Protein AF-A0A2S6TJV1-F1 (afdb_monomer)

Structure (mmCIF, N/CA/C/O backbone):
data_AF-A0A2S6TJV1-F1
#
_entry.id   AF-A0A2S6TJV1-F1
#
loop_
_atom_site.group_PDB
_atom_site.id
_atom_site.type_symbol
_atom_site.label_atom_id
_atom_site.label_alt_id
_atom_site.label_comp_id
_atom_site.label_asym_id
_atom_site.label_entity_id
_atom_site.label_seq_id
_atom_site.pdbx_PDB_ins_code
_atom_site.Cartn_x
_atom_site.Cartn_y
_atom_site.Cartn_z
_atom_site.occupancy
_atom_site.B_iso_or_equiv
_atom_site.auth_seq_id
_atom_site.auth_comp_id
_atom_site.auth_asym_id
_atom_site.auth_atom_id
_atom_site.pdbx_PDB_model_num
ATOM 1 N N . TRP A 1 1 ? 8.417 -5.191 -5.772 1.00 90.31 1 TRP A N 1
ATOM 2 C CA . TRP A 1 1 ? 6.947 -5.323 -5.726 1.00 90.31 1 TRP A CA 1
ATOM 3 C C . TRP A 1 1 ? 6.509 -6.693 -5.207 1.00 90.31 1 TRP A C 1
ATOM 5 O O . TRP A 1 1 ? 5.726 -6.735 -4.262 1.00 90.31 1 TRP A O 1
ATOM 15 N N . ASP A 1 2 ? 7.067 -7.801 -5.708 1.00 94.12 2 ASP A N 1
ATOM 16 C CA . ASP A 1 2 ? 6.694 -9.175 -5.307 1.00 94.12 2 ASP A CA 1
ATOM 17 C C . ASP A 1 2 ? 6.641 -9.454 -3.795 1.00 94.12 2 ASP A C 1
ATOM 19 O O . ASP A 1 2 ? 5.675 -10.085 -3.355 1.00 94.12 2 ASP A O 1
ATOM 23 N N . PRO A 1 3 ? 7.587 -8.969 -2.959 1.00 96.06 3 PRO A N 1
ATOM 24 C CA . PRO A 1 3 ? 7.509 -9.198 -1.517 1.00 96.06 3 PRO A CA 1
ATOM 25 C C . PRO A 1 3 ? 6.235 -8.623 -0.885 1.00 96.06 3 PRO A C 1
ATOM 27 O O . PRO A 1 3 ? 5.660 -9.249 0.004 1.00 96.06 3 PRO A O 1
ATOM 30 N N . LEU A 1 4 ? 5.757 -7.470 -1.369 1.00 96.81 4 LEU A N 1
ATOM 31 C CA . LEU A 1 4 ? 4.531 -6.838 -0.878 1.00 96.81 4 LEU A CA 1
ATOM 32 C C . LEU A 1 4 ? 3.278 -7.565 -1.365 1.00 96.81 4 LEU A C 1
ATOM 34 O O . LEU A 1 4 ? 2.356 -7.757 -0.577 1.00 96.81 4 LEU A O 1
ATOM 38 N N . ILE A 1 5 ? 3.263 -8.030 -2.619 1.00 96.88 5 ILE A N 1
ATOM 39 C CA . ILE A 1 5 ? 2.161 -8.843 -3.163 1.00 96.88 5 ILE A CA 1
ATOM 40 C C . ILE A 1 5 ? 2.036 -10.154 -2.376 1.00 96.88 5 ILE A C 1
ATOM 42 O O . ILE A 1 5 ? 0.937 -10.551 -1.985 1.00 96.88 5 ILE A O 1
ATOM 46 N N . LYS A 1 6 ? 3.165 -10.812 -2.089 1.00 97.12 6 LYS A N 1
ATOM 47 C CA . LYS A 1 6 ? 3.192 -12.027 -1.267 1.00 97.12 6 LYS A CA 1
ATOM 48 C C . LYS A 1 6 ? 2.705 -11.747 0.152 1.00 97.12 6 LYS A C 1
ATOM 50 O O . LY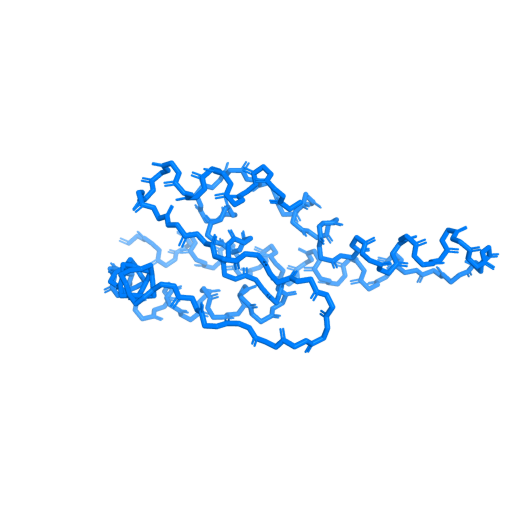S A 1 6 ? 1.871 -12.494 0.657 1.00 97.12 6 LYS A O 1
ATOM 55 N N . TRP A 1 7 ? 3.197 -10.676 0.774 1.00 97.25 7 TRP A N 1
ATOM 56 C CA . TRP A 1 7 ? 2.799 -10.287 2.125 1.00 97.25 7 TRP A CA 1
ATOM 57 C C . TRP A 1 7 ? 1.293 -10.036 2.226 1.00 97.25 7 TRP A C 1
ATOM 59 O O . TRP A 1 7 ? 0.632 -10.679 3.035 1.00 97.25 7 TRP A O 1
ATOM 69 N N . ILE A 1 8 ? 0.727 -9.169 1.382 1.00 97.00 8 ILE A N 1
ATOM 70 C CA . ILE A 1 8 ? -0.703 -8.841 1.449 1.00 97.00 8 ILE A CA 1
ATOM 71 C C . ILE A 1 8 ? -1.576 -10.061 1.097 1.00 97.00 8 ILE A C 1
ATOM 73 O O . ILE A 1 8 ? -2.663 -10.243 1.649 1.00 97.00 8 ILE A O 1
ATOM 77 N N . GLY A 1 9 ? -1.074 -10.935 0.215 1.00 97.00 9 GLY A N 1
ATOM 78 C CA . GLY A 1 9 ? -1.686 -12.221 -0.106 1.00 97.00 9 GLY A CA 1
ATOM 79 C C . GLY A 1 9 ? -1.773 -13.158 1.098 1.00 97.00 9 GLY A C 1
ATOM 80 O O . GLY A 1 9 ? -2.814 -13.779 1.306 1.00 97.00 9 GLY A O 1
ATOM 81 N N . GLN A 1 10 ? -0.717 -13.224 1.911 1.00 96.69 10 GLN A N 1
ATOM 82 C CA . GLN A 1 10 ? -0.677 -14.017 3.142 1.00 96.69 10 GLN A CA 1
ATOM 83 C C . GLN A 1 10 ? -1.530 -13.392 4.252 1.00 96.69 10 GLN A C 1
ATOM 85 O O . GLN A 1 10 ? -2.357 -14.084 4.838 1.00 96.69 10 GLN A O 1
ATOM 90 N N . GLU A 1 11 ? -1.377 -12.088 4.484 1.00 95.94 11 GLU A N 1
ATOM 91 C CA . GLU A 1 11 ? -2.041 -11.344 5.562 1.00 95.94 11 GLU A CA 1
ATOM 92 C C . GLU A 1 11 ? -3.573 -11.373 5.437 1.00 95.94 11 GLU A C 1
ATOM 94 O O . GLU A 1 11 ? -4.285 -11.532 6.426 1.00 95.94 11 GLU A O 1
ATOM 99 N N . PHE A 1 12 ? -4.102 -11.254 4.213 1.00 95.06 12 PHE A N 1
ATOM 100 C CA . PHE A 1 12 ? -5.547 -11.129 3.973 1.00 95.06 12 PHE A CA 1
ATOM 101 C C . PHE A 1 12 ? -6.140 -12.273 3.139 1.00 95.06 12 PHE A C 1
ATOM 103 O O . PHE A 1 12 ? -7.296 -12.200 2.699 1.00 95.06 12 PHE A O 1
ATOM 110 N N . ALA A 1 13 ? -5.369 -13.344 2.917 1.00 95.75 13 ALA A N 1
ATOM 111 C CA . ALA A 1 13 ? -5.751 -14.478 2.073 1.00 95.75 13 ALA A CA 1
ATOM 112 C C . ALA A 1 13 ? -6.265 -14.021 0.689 1.00 95.75 13 ALA A C 1
ATOM 114 O O . ALA A 1 13 ? -7.381 -14.365 0.268 1.00 95.75 13 ALA A O 1
ATOM 115 N N . LEU A 1 14 ? -5.463 -13.192 0.014 1.00 96.38 14 LEU A N 1
ATOM 116 C CA . LEU A 1 14 ? -5.745 -12.611 -1.303 1.00 96.38 14 LEU A CA 1
ATOM 117 C C . LEU A 1 14 ? -4.907 -13.285 -2.391 1.00 96.38 14 LEU A C 1
ATOM 119 O O . LEU A 1 14 ? -3.805 -13.770 -2.142 1.00 96.38 14 LEU A O 1
ATOM 123 N N . LYS A 1 15 ? -5.422 -13.275 -3.623 1.00 96.06 15 LYS A N 1
ATOM 124 C CA . LYS A 1 15 ? -4.682 -13.705 -4.816 1.00 96.06 15 LYS A CA 1
ATOM 125 C C . LYS A 1 15 ? -4.706 -12.594 -5.856 1.00 96.06 15 LYS A C 1
ATOM 127 O O . LYS A 1 15 ? -5.780 -12.095 -6.180 1.00 96.06 15 LYS A O 1
ATOM 132 N N . PHE A 1 16 ? -3.543 -12.235 -6.380 1.00 96.50 16 PHE A N 1
ATOM 133 C CA . PHE A 1 16 ? -3.410 -11.204 -7.406 1.00 96.50 16 PHE A CA 1
ATOM 134 C C . PHE A 1 16 ? -2.993 -11.834 -8.724 1.00 96.50 16 PHE A C 1
ATOM 136 O O . PHE A 1 16 ? -2.169 -12.750 -8.744 1.00 96.50 16 PHE A O 1
ATOM 143 N N . SER A 1 17 ? -3.551 -11.316 -9.810 1.00 96.31 17 SER A N 1
ATOM 144 C CA . SER A 1 17 ? -3.052 -11.594 -11.151 1.00 96.31 17 SER A CA 1
ATOM 145 C C . SER A 1 17 ? -2.045 -10.499 -11.497 1.00 96.31 17 SER A C 1
ATOM 147 O O . SER A 1 17 ? -2.397 -9.319 -11.466 1.00 96.31 17 SER A O 1
ATOM 149 N N . VAL A 1 18 ? -0.801 -10.865 -11.809 1.00 95.56 18 VAL A N 1
ATOM 150 C CA . VAL A 1 18 ? 0.233 -9.907 -12.235 1.00 95.56 18 VAL A CA 1
ATOM 151 C C . VAL A 1 18 ? 0.205 -9.801 -13.757 1.00 95.56 18 VAL A C 1
ATOM 153 O O . VAL A 1 18 ? 0.305 -10.814 -14.447 1.00 95.56 18 VAL A O 1
ATOM 156 N N . ALA A 1 19 ? 0.023 -8.585 -14.271 1.00 94.94 19 ALA A N 1
ATOM 157 C CA . ALA A 1 19 ? 0.053 -8.312 -15.704 1.00 94.94 19 ALA A CA 1
ATOM 158 C C . ALA A 1 19 ? 1.493 -8.169 -16.205 1.00 94.94 19 ALA A C 1
ATOM 160 O O . ALA A 1 19 ? 2.364 -7.690 -15.481 1.00 94.94 19 ALA A O 1
ATOM 161 N N . ILE A 1 20 ? 1.721 -8.555 -17.459 1.00 94.38 20 ILE A N 1
ATOM 162 C CA . ILE A 1 20 ? 2.976 -8.334 -18.180 1.00 94.38 20 ILE A CA 1
ATOM 163 C C . ILE A 1 20 ? 2.630 -7.608 -19.483 1.00 94.38 20 ILE A C 1
ATOM 165 O O . ILE A 1 20 ? 1.730 -8.030 -20.209 1.00 94.38 20 ILE A O 1
ATOM 169 N N . GLY A 1 21 ? 3.347 -6.522 -19.779 1.00 94.06 21 GLY A N 1
ATOM 170 C CA . GLY A 1 21 ? 3.052 -5.640 -20.909 1.00 94.06 21 GLY A CA 1
ATOM 171 C C . GLY A 1 21 ? 2.009 -4.574 -20.564 1.00 94.06 21 GLY A C 1
ATOM 172 O O . GLY A 1 21 ? 1.873 -4.178 -19.411 1.00 94.06 21 GLY A O 1
ATOM 173 N N . VAL A 1 22 ? 1.287 -4.089 -21.576 1.00 93.69 22 VAL A N 1
ATOM 174 C CA . VAL A 1 22 ? 0.367 -2.937 -21.455 1.00 93.69 22 VAL A CA 1
ATOM 175 C C . VAL A 1 22 ? -1.111 -3.323 -21.377 1.00 93.69 22 VAL A C 1
ATOM 177 O O . VAL A 1 22 ? -1.967 -2.462 -21.194 1.00 93.69 22 VAL A O 1
ATOM 180 N N . ILE A 1 23 ? -1.432 -4.608 -21.547 1.00 96.75 23 ILE A N 1
ATOM 181 C CA . ILE A 1 23 ? -2.817 -5.077 -21.567 1.00 96.75 23 ILE A CA 1
ATOM 182 C C . ILE A 1 23 ? -3.300 -5.280 -20.124 1.00 96.75 23 ILE A C 1
ATOM 184 O O . ILE A 1 23 ? -2.721 -6.099 -19.403 1.00 96.75 23 ILE A O 1
ATOM 188 N N . PRO A 1 24 ? -4.357 -4.572 -19.684 1.00 94.69 24 PRO A N 1
ATOM 189 C CA . PRO A 1 24 ? -4.901 -4.755 -18.348 1.00 94.69 24 PRO A CA 1
ATOM 190 C C . PRO A 1 24 ? -5.542 -6.139 -18.212 1.00 94.69 24 PRO A C 1
ATOM 192 O O . PRO A 1 24 ? -6.193 -6.636 -19.132 1.00 94.69 24 PRO A O 1
ATOM 195 N N . ILE A 1 25 ? -5.402 -6.743 -17.032 1.00 97.00 25 ILE A N 1
ATOM 196 C CA . ILE A 1 25 ? -6.039 -8.020 -16.700 1.00 97.00 25 ILE A CA 1
ATOM 197 C C . ILE A 1 25 ? -7.008 -7.855 -15.536 1.00 97.00 25 ILE A C 1
ATOM 199 O O . ILE A 1 25 ? -6.754 -7.112 -14.583 1.00 97.00 25 ILE A O 1
ATOM 203 N N . ALA A 1 26 ? -8.116 -8.588 -15.598 1.00 97.00 26 ALA A N 1
ATOM 204 C CA . ALA A 1 26 ? -9.084 -8.617 -14.516 1.00 97.00 26 ALA A CA 1
ATOM 205 C C . ALA A 1 26 ? -8.483 -9.287 -13.268 1.00 97.00 26 ALA A C 1
ATOM 207 O O . ALA A 1 26 ? -7.898 -10.372 -13.335 1.00 97.00 26 ALA A O 1
ATOM 208 N N . GLN A 1 27 ? -8.661 -8.645 -12.114 1.00 97.75 27 GLN A N 1
ATOM 209 C CA . GLN A 1 27 ? -8.315 -9.234 -10.822 1.00 97.75 27 GLN A CA 1
ATOM 210 C C . GLN A 1 27 ? -9.413 -10.209 -10.367 1.00 97.75 27 GLN A C 1
ATOM 212 O O . GLN A 1 27 ? -10.587 -9.993 -10.683 1.00 97.75 27 GLN A O 1
ATOM 217 N N . PRO A 1 28 ? -9.085 -11.259 -9.589 1.00 97.81 28 PRO A N 1
ATOM 218 C CA . PRO A 1 28 ? -10.092 -12.161 -9.041 1.00 97.81 28 PRO A CA 1
ATOM 219 C C . PRO A 1 28 ? -11.163 -11.395 -8.250 1.00 97.81 28 PRO A C 1
ATOM 221 O O . PRO A 1 28 ? -10.842 -10.623 -7.345 1.00 97.81 28 PRO A O 1
ATOM 224 N N . THR A 1 29 ? -12.442 -11.640 -8.544 1.00 97.38 29 THR A N 1
ATOM 225 C CA . THR A 1 29 ? -13.580 -10.929 -7.924 1.00 97.38 29 THR A CA 1
ATOM 226 C C . THR A 1 29 ? -13.572 -11.019 -6.396 1.00 97.38 29 THR A C 1
ATOM 228 O O . THR A 1 29 ? -13.873 -10.043 -5.709 1.00 97.38 29 THR A O 1
ATOM 231 N N . ASN A 1 30 ? -13.153 -12.166 -5.853 1.00 96.94 30 ASN A N 1
ATOM 232 C CA . ASN A 1 30 ? -12.966 -12.373 -4.417 1.00 96.94 30 ASN A CA 1
ATOM 233 C C . ASN A 1 30 ? -11.899 -11.433 -3.825 1.00 96.94 30 ASN A C 1
ATOM 235 O O . ASN A 1 30 ? -12.104 -10.867 -2.756 1.00 96.94 30 ASN A O 1
ATOM 239 N N . THR A 1 31 ? -10.780 -11.221 -4.524 1.00 97.25 31 THR A N 1
ATOM 240 C CA . THR A 1 31 ? -9.715 -10.309 -4.077 1.00 97.25 31 THR A CA 1
ATOM 241 C C . THR A 1 31 ? -10.213 -8.871 -4.031 1.00 97.25 31 THR A C 1
ATOM 243 O O . THR A 1 31 ? -10.051 -8.205 -3.009 1.00 97.25 31 THR A O 1
ATOM 246 N N . VAL A 1 32 ? -10.889 -8.419 -5.091 1.00 97.00 32 VAL A N 1
ATOM 247 C CA . VAL A 1 32 ? -11.484 -7.072 -5.149 1.00 97.00 32 VAL A CA 1
ATOM 248 C C . VAL A 1 32 ? -12.505 -6.878 -4.025 1.00 97.00 32 VAL A C 1
ATOM 250 O O . VAL A 1 32 ? -12.459 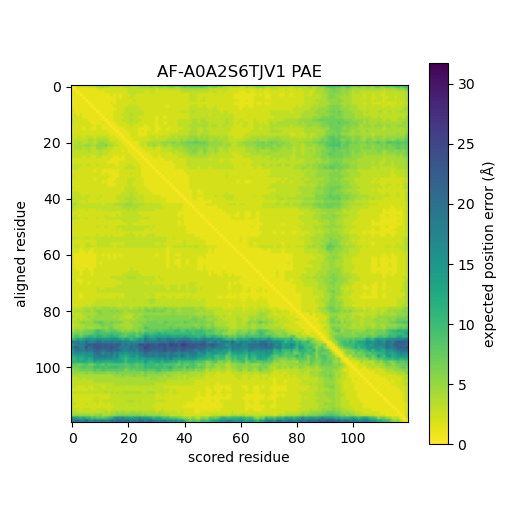-5.881 -3.307 1.00 97.00 32 VAL A O 1
ATOM 253 N N . SER A 1 33 ? -13.386 -7.860 -3.815 1.00 97.62 33 SER A N 1
ATOM 254 C CA . SER A 1 33 ? -14.422 -7.802 -2.775 1.00 97.62 33 SER A CA 1
ATOM 255 C C . SER A 1 33 ? -13.827 -7.760 -1.366 1.00 97.62 33 SER A C 1
ATOM 257 O O . SER A 1 33 ? -14.248 -6.957 -0.537 1.00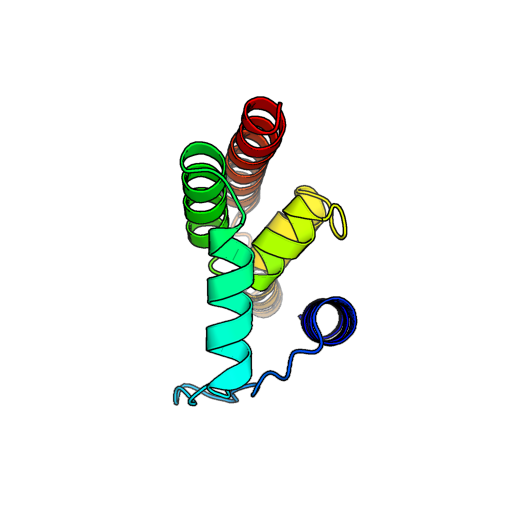 97.62 33 SER A O 1
ATOM 259 N N . LYS A 1 34 ? -12.805 -8.579 -1.088 1.00 97.44 34 LYS A N 1
ATOM 260 C CA . LYS A 1 34 ? -12.114 -8.577 0.209 1.00 97.44 34 LYS A CA 1
ATOM 261 C C . LYS A 1 34 ? -11.377 -7.269 0.475 1.00 97.44 34 LYS A C 1
ATOM 263 O O . LYS A 1 34 ? -11.446 -6.775 1.597 1.00 97.44 34 LYS A O 1
ATOM 268 N N . LEU A 1 35 ? -10.706 -6.701 -0.529 1.00 96.75 35 LEU A N 1
ATOM 269 C CA . LEU A 1 35 ? -10.059 -5.393 -0.400 1.00 96.75 35 LEU A CA 1
ATOM 270 C C . LEU A 1 35 ? -11.091 -4.300 -0.121 1.00 96.75 35 LEU A C 1
ATOM 272 O O . LEU A 1 35 ? -10.907 -3.527 0.813 1.00 96.75 35 LEU A O 1
ATOM 276 N N . LYS A 1 36 ? -12.216 -4.289 -0.844 1.00 96.81 36 LYS A N 1
ATOM 277 C CA . LYS A 1 36 ? -13.316 -3.353 -0.578 1.00 96.81 36 LYS A CA 1
ATOM 278 C C . LYS A 1 36 ? -13.816 -3.468 0.865 1.00 96.81 36 LYS A C 1
ATOM 280 O O . LYS A 1 36 ? -13.877 -2.463 1.566 1.00 96.81 36 LYS A O 1
ATOM 285 N N . ASN A 1 37 ? -14.088 -4.687 1.330 1.00 96.88 37 ASN A N 1
ATOM 286 C CA . ASN A 1 37 ? -14.528 -4.935 2.705 1.00 96.88 37 ASN A CA 1
ATOM 287 C C . ASN A 1 37 ? -13.467 -4.547 3.746 1.00 96.88 37 ASN A C 1
ATOM 289 O O . ASN A 1 37 ? -13.816 -4.188 4.865 1.00 96.88 37 ASN A O 1
ATOM 293 N N . LEU A 1 38 ? -12.177 -4.645 3.415 1.00 96.12 38 LEU A N 1
ATOM 294 C CA . LEU A 1 38 ? -11.090 -4.206 4.286 1.00 96.12 38 LEU A CA 1
ATOM 295 C C . LEU A 1 38 ? -11.078 -2.682 4.421 1.00 96.12 38 LEU A C 1
ATOM 297 O O . LEU A 1 38 ? -10.964 -2.188 5.539 1.00 96.12 38 LEU A O 1
ATOM 301 N N . ILE A 1 39 ? -11.241 -1.955 3.313 1.00 95.94 39 ILE A N 1
ATOM 302 C CA . ILE A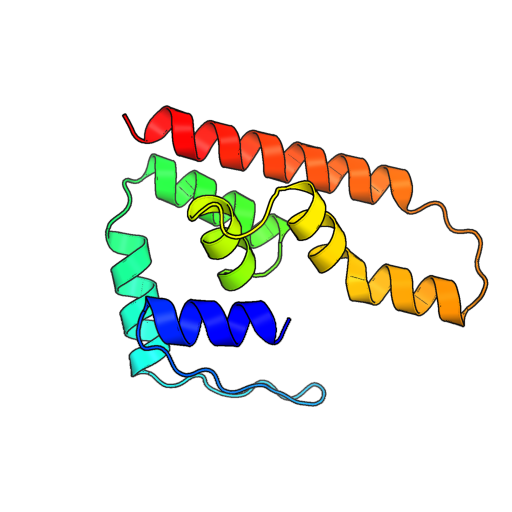 1 39 ? -11.285 -0.487 3.318 1.00 95.94 39 ILE A CA 1
ATOM 303 C C . ILE A 1 39 ? -12.524 0.036 4.050 1.00 95.94 39 ILE A C 1
ATOM 305 O O . ILE A 1 39 ? -12.417 0.968 4.836 1.00 95.94 39 ILE A O 1
ATOM 309 N N . GLN A 1 40 ? -13.674 -0.616 3.881 1.00 95.94 40 GLN A N 1
ATOM 310 C CA . GLN A 1 40 ? -14.930 -0.236 4.542 1.00 95.94 40 GLN A CA 1
ATOM 311 C C . GLN A 1 40 ? -14.921 -0.368 6.075 1.00 95.94 40 GLN A C 1
ATOM 313 O O . GLN A 1 40 ? -15.874 0.053 6.721 1.00 95.94 40 GLN A O 1
ATOM 318 N N . LYS A 1 41 ? -13.880 -0.963 6.673 1.00 95.88 41 LYS A N 1
ATOM 319 C CA . LYS A 1 41 ? -13.725 -1.031 8.137 1.00 95.88 41 LYS A CA 1
ATOM 320 C C . LYS A 1 41 ? -13.135 0.241 8.741 1.00 95.88 41 LYS A C 1
ATOM 322 O O . LYS A 1 41 ? -13.161 0.383 9.960 1.00 95.88 41 LYS A O 1
ATOM 327 N N . TYR A 1 42 ? -12.554 1.106 7.918 1.00 96.69 42 TYR A N 1
A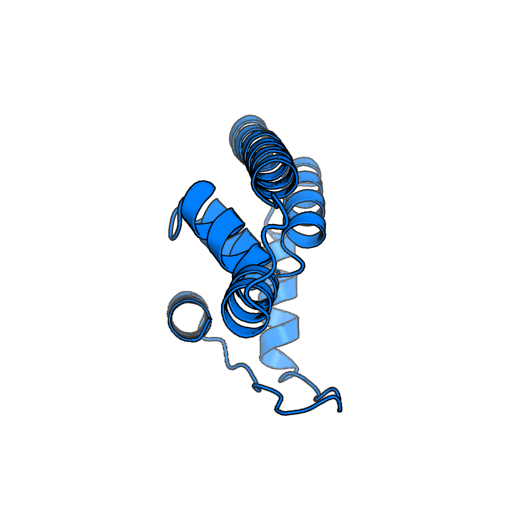TOM 328 C CA . TYR A 1 42 ? -11.993 2.377 8.351 1.00 96.69 42 TYR A CA 1
ATOM 329 C C . TYR A 1 42 ? -13.079 3.457 8.389 1.00 96.69 42 TYR A C 1
ATOM 331 O O . TYR A 1 42 ? -14.059 3.379 7.650 1.00 96.69 42 TYR A O 1
ATOM 339 N N . ASN A 1 43 ? -12.910 4.455 9.256 1.00 96.56 43 ASN A N 1
ATOM 340 C CA . ASN A 1 43 ? -13.807 5.611 9.311 1.00 96.56 43 ASN A CA 1
ATOM 341 C C . ASN A 1 43 ? -13.569 6.570 8.124 1.00 96.56 43 ASN A C 1
ATOM 343 O O . ASN A 1 43 ? -12.563 6.462 7.422 1.00 96.56 43 ASN A O 1
ATOM 347 N N . ASP A 1 44 ? -14.470 7.531 7.912 1.00 96.94 44 ASP A N 1
ATOM 348 C CA . ASP A 1 44 ? -14.421 8.441 6.755 1.00 96.94 44 ASP A CA 1
ATOM 349 C C . ASP A 1 44 ? -13.108 9.247 6.664 1.00 96.94 44 ASP A C 1
ATOM 351 O O . ASP A 1 44 ? -12.548 9.429 5.579 1.00 96.94 44 ASP A O 1
ATOM 355 N N . PHE A 1 45 ? -12.556 9.678 7.803 1.00 97.19 45 PHE A N 1
ATOM 356 C CA . PHE A 1 45 ? -11.281 10.401 7.851 1.00 97.19 45 PHE A CA 1
ATOM 357 C C . PHE A 1 45 ? -10.091 9.493 7.515 1.00 97.19 45 PHE A C 1
ATOM 359 O O . PHE A 1 45 ? -9.201 9.877 6.756 1.00 97.19 45 PHE A O 1
ATOM 366 N N . GLN A 1 46 ? -10.091 8.259 8.015 1.00 97.62 46 GLN A N 1
ATOM 367 C CA . GLN A 1 46 ? -9.094 7.250 7.663 1.00 97.62 46 GLN A CA 1
ATOM 368 C C . GLN A 1 46 ? -9.178 6.874 6.178 1.00 97.62 46 GLN A C 1
ATOM 370 O O . GLN A 1 46 ? -8.142 6.719 5.536 1.00 97.62 46 GLN A O 1
ATOM 375 N N . ILE A 1 47 ? -10.384 6.757 5.612 1.00 97.44 47 ILE A N 1
ATOM 376 C CA . ILE A 1 47 ? -10.585 6.504 4.176 1.00 97.44 47 ILE A CA 1
ATOM 377 C C . ILE A 1 47 ? -10.055 7.677 3.344 1.00 97.44 47 ILE A C 1
ATOM 379 O O . ILE A 1 47 ? -9.425 7.447 2.313 1.00 97.44 47 ILE A O 1
ATOM 383 N N . THR A 1 48 ? -10.234 8.914 3.812 1.00 96.94 48 THR A N 1
ATOM 384 C CA . THR A 1 48 ? -9.670 10.111 3.165 1.00 96.94 48 THR A CA 1
ATOM 385 C C . THR A 1 48 ? -8.144 10.024 3.110 1.00 96.94 48 THR A C 1
ATOM 387 O O . THR A 1 48 ? -7.553 10.162 2.041 1.00 96.94 48 THR A O 1
ATOM 390 N N . ALA A 1 49 ? -7.505 9.676 4.231 1.00 97.31 49 ALA A N 1
ATOM 391 C CA . ALA A 1 49 ? -6.059 9.478 4.291 1.00 97.31 49 ALA A CA 1
ATOM 392 C C . ALA A 1 49 ? -5.580 8.315 3.397 1.00 97.31 49 ALA A C 1
ATOM 394 O O . ALA A 1 49 ? -4.570 8.426 2.709 1.00 97.31 49 ALA A O 1
ATOM 395 N N . ILE A 1 50 ? -6.321 7.200 3.364 1.00 97.75 50 ILE A N 1
ATOM 396 C CA . ILE A 1 50 ? -6.043 6.065 2.470 1.00 97.75 50 ILE A CA 1
ATOM 397 C C . ILE A 1 50 ? -6.114 6.496 1.004 1.00 97.75 50 ILE A C 1
ATOM 399 O O . ILE A 1 50 ? -5.265 6.080 0.216 1.00 97.75 50 ILE A O 1
ATOM 403 N N . SER A 1 51 ? -7.121 7.291 0.635 1.00 96.88 51 SER A N 1
ATOM 404 C CA . SER A 1 51 ? -7.289 7.793 -0.728 1.00 96.88 51 SER A CA 1
ATOM 405 C C . SER A 1 51 ? -6.093 8.648 -1.138 1.00 96.88 51 SER A C 1
ATOM 407 O O . SER A 1 51 ? -5.506 8.394 -2.186 1.00 96.88 51 SER A O 1
ATOM 409 N N . GLU A 1 52 ? -5.687 9.587 -0.283 1.00 96.56 52 GLU A N 1
ATOM 410 C CA . GLU A 1 52 ? -4.526 10.451 -0.520 1.00 96.56 52 GLU A CA 1
ATOM 411 C C . GLU A 1 52 ? -3.235 9.636 -0.689 1.00 96.56 52 GLU A C 1
ATOM 413 O O . GLU A 1 52 ? -2.502 9.785 -1.666 1.00 96.56 52 GLU A O 1
ATOM 418 N N . LEU A 1 53 ? -2.991 8.680 0.211 1.00 97.50 53 LEU A N 1
ATOM 419 C CA . LEU A 1 53 ? -1.847 7.774 0.107 1.00 97.50 53 LEU A CA 1
ATOM 420 C C . LEU A 1 53 ? -1.885 6.932 -1.178 1.00 97.50 53 LEU A C 1
ATOM 422 O O . LEU A 1 53 ? -0.852 6.706 -1.804 1.00 97.50 53 LEU A O 1
ATOM 426 N N . ALA A 1 54 ? -3.056 6.432 -1.578 1.00 96.56 54 ALA A N 1
ATOM 427 C CA . ALA A 1 54 ? -3.203 5.603 -2.774 1.00 96.56 54 ALA A CA 1
ATOM 428 C C . ALA A 1 54 ? -2.987 6.390 -4.074 1.00 96.56 54 ALA A C 1
ATOM 430 O O . ALA A 1 54 ? -2.464 5.816 -5.028 1.00 96.56 54 ALA A O 1
ATOM 431 N N . VAL A 1 55 ? -3.349 7.677 -4.102 1.00 95.12 55 VAL A N 1
ATOM 432 C CA . VAL A 1 55 ? -3.052 8.582 -5.222 1.00 95.12 55 VAL A CA 1
ATOM 433 C C . VAL A 1 55 ? -1.545 8.808 -5.325 1.00 95.12 55 VAL A C 1
ATOM 435 O O . VAL A 1 55 ? -0.967 8.521 -6.370 1.00 95.12 55 VAL A O 1
ATOM 438 N N . ASN A 1 56 ? -0.893 9.201 -4.229 1.00 94.62 56 ASN A N 1
ATOM 439 C CA . ASN A 1 56 ? 0.544 9.501 -4.232 1.00 94.62 56 ASN A CA 1
ATOM 440 C C . ASN A 1 56 ? 1.423 8.264 -4.483 1.00 94.62 56 ASN A C 1
ATOM 442 O O . ASN A 1 56 ? 2.463 8.349 -5.128 1.00 94.62 56 ASN A O 1
ATOM 446 N N . THR A 1 57 ? 1.000 7.083 -4.023 1.00 94.69 57 THR A N 1
ATOM 447 C CA . THR A 1 57 ? 1.726 5.827 -4.290 1.00 94.69 57 THR A CA 1
ATOM 448 C C . THR A 1 57 ? 1.351 5.158 -5.611 1.00 94.69 57 THR A C 1
ATOM 450 O O . THR A 1 57 ? 2.004 4.189 -6.006 1.00 94.69 57 THR A O 1
ATOM 453 N N . CYS A 1 58 ? 0.253 5.580 -6.247 1.00 94.00 58 CYS A N 1
ATOM 454 C CA . CYS A 1 58 ? -0.430 4.842 -7.315 1.00 94.00 58 CYS A CA 1
ATOM 455 C C . CYS A 1 58 ? -0.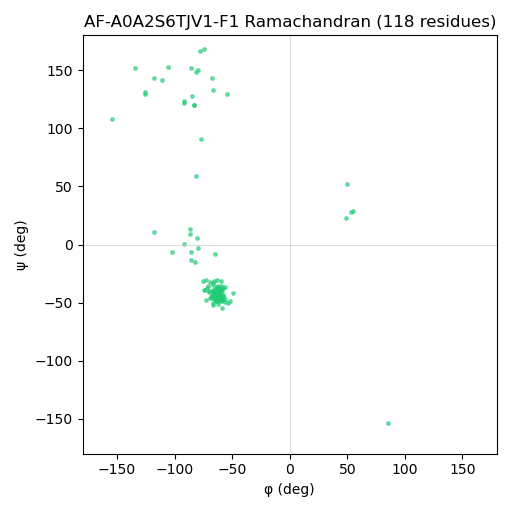694 3.353 -6.982 1.00 94.00 58 CYS A C 1
ATOM 457 O O . CYS A 1 58 ? -0.820 2.519 -7.883 1.00 94.00 58 CYS A O 1
ATOM 459 N N . SER A 1 59 ? -0.739 2.970 -5.699 1.00 96.12 59 SER A N 1
ATOM 460 C CA . SER A 1 59 ? -0.761 1.562 -5.297 1.00 96.12 59 SER A CA 1
ATOM 461 C C . SER A 1 59 ? -1.418 1.341 -3.940 1.00 96.12 59 SER A C 1
ATOM 463 O O . SER A 1 59 ? -0.827 1.549 -2.881 1.00 96.12 59 SER A O 1
ATOM 465 N N . LEU A 1 60 ? -2.619 0.754 -3.959 1.00 96.50 60 LEU A N 1
ATOM 466 C CA . LEU A 1 60 ? -3.323 0.376 -2.732 1.00 96.50 60 LEU A CA 1
ATOM 467 C C . LEU A 1 60 ? -2.523 -0.617 -1.867 1.00 96.50 60 LEU A C 1
ATOM 469 O O . LEU A 1 60 ? -2.628 -0.595 -0.643 1.00 96.50 60 LEU A O 1
ATOM 473 N N . ILE A 1 61 ? -1.710 -1.485 -2.480 1.00 97.12 61 ILE A N 1
ATOM 474 C CA . ILE A 1 61 ? -0.876 -2.449 -1.744 1.00 97.12 61 ILE A CA 1
ATOM 475 C C . ILE A 1 61 ? 0.204 -1.716 -0.938 1.00 97.12 61 ILE A C 1
ATOM 477 O O . ILE A 1 61 ? 0.420 -2.054 0.226 1.00 97.12 61 ILE A O 1
ATOM 481 N N . VAL A 1 62 ? 0.858 -0.712 -1.533 1.00 97.50 62 VAL A N 1
ATOM 482 C CA . VAL A 1 62 ? 1.884 0.102 -0.859 1.00 97.50 62 VAL A CA 1
ATOM 483 C C . VAL A 1 62 ? 1.244 0.933 0.255 1.00 97.50 62 VAL A C 1
ATOM 485 O O . VAL A 1 62 ? 1.728 0.890 1.386 1.00 97.50 62 VAL A O 1
ATOM 488 N N . THR A 1 63 ? 0.098 1.569 -0.008 1.00 97.88 63 THR A N 1
ATOM 489 C CA . THR A 1 63 ? -0.686 2.289 1.012 1.00 97.88 63 THR A CA 1
ATOM 490 C C . THR A 1 63 ? -1.014 1.412 2.220 1.00 97.88 63 THR A C 1
ATOM 492 O O . THR A 1 63 ? -0.754 1.786 3.366 1.00 97.88 63 THR A O 1
ATOM 495 N N . LEU A 1 64 ? -1.549 0.208 1.990 1.00 97.25 64 LEU A N 1
ATOM 496 C CA . LEU A 1 64 ? -1.884 -0.716 3.074 1.00 97.25 64 LEU A CA 1
ATOM 497 C C . LEU A 1 64 ? -0.637 -1.220 3.810 1.00 97.25 64 LEU A C 1
ATOM 499 O O . LEU A 1 64 ? -0.687 -1.396 5.028 1.00 97.25 64 LEU A O 1
ATOM 503 N N . ALA A 1 65 ? 0.481 -1.419 3.110 1.00 97.88 65 ALA A N 1
ATOM 504 C CA . ALA A 1 65 ? 1.750 -1.784 3.732 1.00 97.88 65 ALA A CA 1
ATOM 505 C C . ALA A 1 65 ? 2.258 -0.685 4.679 1.00 97.88 65 ALA A C 1
ATOM 507 O O . ALA A 1 65 ? 2.677 -1.000 5.793 1.00 97.88 65 ALA A O 1
ATOM 508 N N . MET A 1 66 ? 2.158 0.589 4.293 1.00 97.75 66 MET A N 1
ATOM 509 C CA . MET A 1 66 ? 2.518 1.719 5.159 1.00 97.75 66 MET A CA 1
ATOM 510 C C . MET A 1 66 ? 1.620 1.803 6.398 1.00 97.75 66 MET A C 1
ATOM 512 O O . MET A 1 66 ? 2.115 1.861 7.524 1.00 97.75 66 MET A O 1
ATOM 516 N N . ILE A 1 67 ? 0.298 1.732 6.215 1.00 97.06 67 ILE A N 1
ATOM 517 C CA . ILE A 1 67 ? -0.680 1.782 7.317 1.00 97.06 67 ILE A CA 1
ATOM 518 C C . ILE A 1 67 ? -0.460 0.634 8.310 1.00 97.06 67 ILE A C 1
ATOM 520 O O . ILE A 1 67 ? -0.554 0.817 9.525 1.00 97.06 67 ILE A O 1
ATOM 524 N N . LYS A 1 68 ? -0.127 -0.558 7.806 1.00 96.19 68 LYS A N 1
ATOM 525 C CA . LYS A 1 68 ? 0.201 -1.735 8.624 1.00 96.19 68 LYS A CA 1
ATOM 526 C C . LYS A 1 68 ? 1.633 -1.724 9.163 1.00 96.19 68 LYS A C 1
ATOM 528 O O . LYS A 1 68 ? 2.036 -2.701 9.789 1.00 96.19 68 LYS A O 1
ATOM 533 N N . ARG A 1 69 ? 2.391 -0.639 8.950 1.00 96.31 69 ARG A N 1
ATOM 534 C CA . ARG A 1 69 ? 3.800 -0.478 9.353 1.00 96.31 69 ARG A CA 1
ATOM 535 C C . ARG A 1 69 ? 4.707 -1.598 8.832 1.00 96.31 69 ARG A C 1
ATOM 537 O O . ARG A 1 69 ? 5.707 -1.941 9.456 1.00 96.31 69 ARG A O 1
ATOM 544 N N . LYS A 1 70 ? 4.343 -2.187 7.691 1.00 97.50 70 LYS A N 1
ATOM 545 C CA . LYS A 1 70 ? 5.128 -3.219 7.008 1.00 97.50 70 LYS A CA 1
ATOM 546 C C . LYS A 1 70 ? 6.337 -2.625 6.288 1.00 97.50 70 LYS A C 1
ATOM 548 O O . LYS A 1 70 ? 7.349 -3.309 6.168 1.00 97.50 70 LYS A O 1
ATOM 553 N N . ILE A 1 71 ? 6.196 -1.390 5.815 1.00 97.69 71 ILE A N 1
ATOM 554 C CA . ILE A 1 71 ? 7.251 -0.573 5.215 1.00 97.69 71 ILE A CA 1
ATOM 555 C C . ILE A 1 71 ? 7.179 0.842 5.790 1.00 97.69 71 ILE A C 1
ATOM 557 O O . ILE A 1 71 ? 6.112 1.307 6.202 1.00 97.69 71 ILE A O 1
ATOM 561 N N . SER A 1 72 ? 8.319 1.513 5.818 1.00 97.19 72 SER A N 1
ATOM 562 C CA . SER A 1 72 ? 8.461 2.925 6.156 1.00 97.19 72 SER A CA 1
ATOM 563 C C . SER A 1 72 ? 8.057 3.834 4.990 1.00 97.19 72 SER A C 1
ATOM 565 O O . SER A 1 72 ? 7.947 3.403 3.842 1.00 97.19 72 SER A O 1
ATOM 567 N N . VAL A 1 73 ? 7.875 5.125 5.280 1.00 96.50 73 VAL A N 1
ATOM 568 C CA . VAL A 1 73 ? 7.597 6.152 4.260 1.00 96.50 73 VAL A CA 1
ATOM 569 C C . VAL A 1 73 ? 8.752 6.275 3.257 1.00 96.50 73 VAL A C 1
ATOM 571 O O . VAL A 1 73 ? 8.515 6.423 2.063 1.00 96.50 73 VAL A O 1
ATOM 574 N N . SER A 1 74 ? 9.999 6.151 3.720 1.00 94.25 74 SER A N 1
ATOM 575 C CA . SER A 1 74 ? 11.185 6.202 2.854 1.00 94.25 74 SER A CA 1
ATOM 576 C C . SER A 1 74 ? 11.253 5.003 1.900 1.00 94.25 74 SER A C 1
ATOM 578 O O . SER A 1 74 ? 11.493 5.170 0.702 1.00 94.25 74 SER A O 1
ATOM 580 N N . GLU A 1 75 ? 10.956 3.796 2.395 1.00 95.12 75 GLU A N 1
ATOM 581 C CA . GLU A 1 75 ? 10.852 2.601 1.548 1.00 95.12 75 GLU A CA 1
ATOM 582 C C . GLU A 1 75 ? 9.706 2.727 0.537 1.00 95.12 75 GLU A C 1
ATOM 584 O O . GLU A 1 75 ? 9.868 2.344 -0.619 1.00 95.12 75 GLU A O 1
ATOM 589 N N . ALA A 1 76 ? 8.562 3.289 0.943 1.00 95.69 76 ALA A N 1
ATOM 590 C CA . ALA A 1 76 ? 7.438 3.526 0.044 1.00 95.69 76 ALA A CA 1
ATOM 591 C C . ALA A 1 76 ? 7.784 4.532 -1.066 1.00 95.69 76 ALA A C 1
ATOM 593 O O . ALA A 1 76 ? 7.570 4.218 -2.233 1.00 95.69 76 ALA A O 1
ATOM 594 N N . SER A 1 77 ? 8.381 5.681 -0.729 1.00 93.00 77 SER A N 1
ATOM 595 C CA . SER A 1 77 ? 8.833 6.677 -1.716 1.00 93.00 77 SER A CA 1
ATOM 596 C C . SER A 1 77 ? 9.835 6.067 -2.711 1.00 93.00 77 SER A C 1
ATOM 598 O O . SER A 1 77 ? 9.684 6.196 -3.926 1.00 93.00 77 SER A O 1
ATOM 600 N N . SER A 1 78 ? 10.783 5.264 -2.214 1.00 91.75 78 SER A N 1
ATOM 601 C CA . SER A 1 78 ? 11.743 4.541 -3.063 1.00 91.75 78 SER A CA 1
ATOM 602 C C . SER A 1 78 ? 11.071 3.541 -4.014 1.00 91.75 78 SER A C 1
ATOM 604 O O . SER A 1 78 ? 11.527 3.354 -5.141 1.00 91.75 78 SER A O 1
ATOM 606 N N . LEU A 1 79 ? 9.988 2.883 -3.582 1.00 93.19 79 LEU A N 1
ATOM 607 C CA . LEU A 1 79 ? 9.223 1.957 -4.423 1.00 93.19 79 LEU A CA 1
ATOM 608 C C . LEU A 1 79 ? 8.427 2.676 -5.517 1.00 93.19 79 LEU A C 1
ATOM 610 O O . LEU A 1 79 ? 8.311 2.131 -6.615 1.00 93.19 79 LEU A O 1
ATOM 614 N N . VAL A 1 80 ? 7.897 3.868 -5.229 1.00 90.06 80 VAL A N 1
ATOM 615 C CA . VAL A 1 80 ? 7.143 4.688 -6.192 1.00 90.06 80 VAL A CA 1
ATOM 616 C C . VAL A 1 80 ? 8.053 5.145 -7.334 1.00 90.06 80 VAL A C 1
ATOM 618 O O . VAL A 1 80 ? 7.712 4.952 -8.498 1.00 90.06 80 VAL A O 1
ATOM 621 N N . SER A 1 81 ? 9.256 5.631 -7.022 1.00 88.69 81 SER A N 1
ATOM 622 C CA . SER A 1 81 ? 10.237 6.084 -8.026 1.00 88.69 81 SER A CA 1
ATOM 623 C C . SER A 1 81 ? 11.142 4.971 -8.577 1.00 88.69 81 SER A C 1
ATOM 625 O O . SER A 1 81 ? 12.171 5.252 -9.201 1.00 88.69 81 SER A O 1
ATOM 627 N N . LEU A 1 82 ? 10.815 3.693 -8.349 1.00 89.62 82 LEU A N 1
ATOM 628 C CA . LEU A 1 82 ? 11.675 2.576 -8.757 1.00 89.62 82 LEU A CA 1
ATOM 629 C C . LEU A 1 82 ? 11.902 2.547 -10.276 1.00 89.62 82 LEU A C 1
ATOM 631 O O . LEU A 1 82 ? 13.025 2.350 -10.733 1.00 89.62 82 LEU A O 1
ATOM 635 N N . GLU A 1 83 ? 10.842 2.749 -11.056 1.00 87.94 83 GLU A N 1
ATOM 636 C CA . GLU A 1 83 ? 10.931 2.720 -12.518 1.00 87.94 83 GLU A CA 1
ATOM 637 C C . GLU A 1 83 ? 11.721 3.927 -13.050 1.00 87.94 83 GLU A C 1
ATOM 639 O O . GLU A 1 83 ? 12.641 3.757 -13.848 1.00 87.94 83 GLU A O 1
ATOM 644 N N . GLU A 1 84 ? 11.426 5.132 -12.553 1.00 86.38 84 GLU A N 1
ATOM 645 C CA . GLU A 1 84 ? 12.117 6.376 -12.926 1.00 86.38 84 GLU A CA 1
ATOM 646 C C . GLU A 1 84 ? 13.620 6.294 -12.630 1.00 86.38 84 GLU A C 1
ATOM 648 O O . GLU A 1 84 ? 14.451 6.550 -13.502 1.00 86.38 84 GLU A O 1
ATOM 653 N N . SER A 1 85 ? 13.987 5.861 -11.419 1.00 85.25 85 SER A N 1
ATOM 654 C CA . SER A 1 85 ? 15.391 5.698 -11.022 1.00 85.25 85 SER A CA 1
ATOM 655 C C . SER A 1 85 ? 16.124 4.662 -11.882 1.00 85.25 85 SER A C 1
ATOM 657 O O . SER A 1 85 ? 17.276 4.878 -12.271 1.00 85.25 85 SER A O 1
ATOM 659 N N . HIS A 1 86 ? 15.454 3.566 -12.247 1.00 85.94 86 HIS A N 1
ATOM 660 C CA . HIS A 1 86 ? 16.013 2.563 -13.148 1.00 85.94 86 HIS A CA 1
ATOM 661 C C . HIS A 1 86 ? 16.210 3.106 -14.574 1.00 85.94 86 HIS A C 1
ATOM 663 O O . HIS A 1 86 ? 17.235 2.826 -15.202 1.00 85.94 86 HIS A O 1
ATOM 669 N N . GLN A 1 87 ? 15.273 3.907 -15.088 1.00 83.94 87 GLN A N 1
ATOM 670 C CA . GLN A 1 87 ? 15.405 4.547 -16.399 1.00 83.94 87 GLN A CA 1
ATOM 671 C C . GLN A 1 87 ? 16.566 5.549 -16.420 1.00 83.94 87 GLN A C 1
ATOM 673 O O . GLN A 1 87 ? 17.421 5.451 -17.301 1.00 83.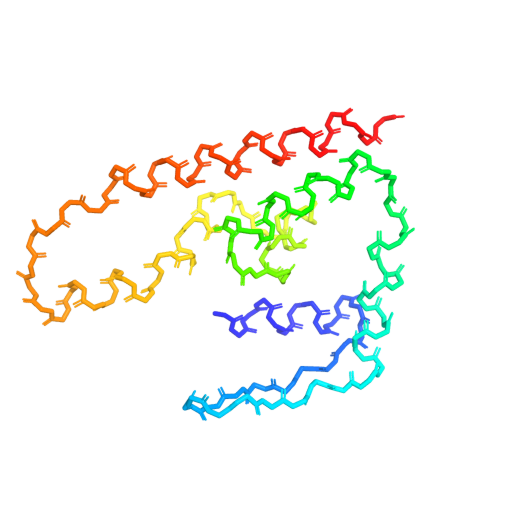94 87 GLN A O 1
ATOM 678 N N . LEU A 1 88 ? 16.682 6.426 -15.420 1.00 84.81 88 LEU A N 1
ATOM 679 C CA . LEU A 1 88 ? 17.788 7.390 -15.323 1.00 84.81 88 LEU A CA 1
ATOM 680 C C . LEU A 1 88 ? 19.157 6.713 -15.295 1.00 84.81 88 LEU A C 1
ATOM 682 O O . LEU A 1 88 ? 20.058 7.090 -16.047 1.00 84.81 88 LEU A O 1
ATOM 686 N N . HIS A 1 89 ? 19.296 5.656 -14.490 1.00 80.38 89 HIS A N 1
ATOM 687 C CA . HIS A 1 89 ? 20.532 4.880 -14.437 1.00 80.38 89 HIS A CA 1
ATOM 688 C C . HIS A 1 89 ? 20.897 4.294 -15.811 1.00 80.38 89 HIS A C 1
ATOM 690 O O . HIS A 1 89 ? 22.070 4.252 -16.188 1.00 80.38 89 HIS A O 1
ATOM 696 N N . ARG A 1 90 ? 19.902 3.855 -16.592 1.00 78.56 90 ARG A N 1
ATOM 697 C CA . ARG A 1 90 ? 20.122 3.323 -17.946 1.00 78.56 90 ARG A CA 1
ATOM 698 C C . ARG A 1 90 ? 20.505 4.401 -18.956 1.00 78.56 90 ARG A C 1
ATOM 700 O O . ARG A 1 90 ? 21.341 4.123 -19.814 1.00 78.56 90 ARG A O 1
ATOM 707 N N . PHE A 1 91 ? 19.918 5.592 -18.863 1.00 77.81 91 PHE A N 1
ATOM 708 C CA . PHE A 1 91 ? 20.183 6.694 -19.792 1.00 77.81 91 PHE A CA 1
ATOM 709 C C . PHE A 1 91 ? 21.405 7.546 -19.410 1.00 77.81 91 PHE A C 1
ATOM 711 O O . PHE A 1 91 ? 21.845 8.354 -20.222 1.00 77.81 91 PHE A O 1
ATOM 718 N N . LYS A 1 92 ? 22.016 7.311 -18.233 1.00 74.50 92 LYS A N 1
ATOM 719 C CA . LYS A 1 92 ? 23.149 8.092 -17.688 1.00 74.50 92 LYS A CA 1
ATOM 720 C C . LYS A 1 92 ? 22.863 9.599 -17.631 1.00 74.50 92 LYS A C 1
ATOM 722 O O . LYS A 1 92 ? 23.782 10.408 -17.727 1.00 74.50 92 LYS A O 1
ATOM 727 N N . GLU A 1 93 ? 21.595 9.973 -17.505 1.00 69.44 93 GLU A N 1
ATOM 728 C CA . GLU A 1 93 ? 21.192 11.369 -17.397 1.00 69.44 93 GLU A CA 1
ATOM 729 C C . GLU A 1 93 ? 21.284 11.817 -15.937 1.00 69.44 93 GLU A C 1
ATOM 731 O O . GLU A 1 93 ? 20.719 11.186 -15.043 1.00 69.44 93 GLU A O 1
ATOM 736 N N . GLU A 1 94 ? 21.972 12.930 -15.686 1.00 61.97 94 GLU A N 1
ATOM 737 C CA . GLU A 1 94 ? 22.018 13.573 -14.368 1.00 61.97 94 GLU A CA 1
ATOM 738 C C . GLU A 1 94 ? 20.770 14.445 -14.149 1.00 61.97 94 GLU A C 1
ATOM 740 O O . GLU A 1 94 ? 20.849 15.658 -13.947 1.00 61.97 94 GLU A O 1
ATOM 745 N N . ILE A 1 95 ? 19.583 13.835 -14.206 1.00 66.94 95 ILE A N 1
ATOM 746 C CA . ILE A 1 95 ? 18.352 14.500 -13.767 1.00 66.94 95 ILE A CA 1
ATOM 747 C C . ILE A 1 95 ? 18.255 14.345 -12.252 1.00 66.94 95 ILE A C 1
ATOM 749 O O . ILE A 1 95 ? 18.188 13.239 -11.716 1.00 66.94 95 ILE A O 1
ATOM 753 N N . ASN A 1 96 ? 18.229 15.475 -11.547 1.00 68.31 96 ASN A N 1
ATOM 754 C CA . ASN A 1 96 ? 18.047 15.478 -10.106 1.00 68.31 96 ASN A CA 1
ATOM 755 C C . ASN A 1 96 ? 16.571 15.226 -9.743 1.00 68.31 96 ASN A C 1
ATOM 757 O O . ASN A 1 96 ? 15.790 16.167 -9.599 1.00 68.31 96 ASN A O 1
ATOM 761 N N . ILE A 1 97 ? 16.209 13.953 -9.565 1.00 71.88 97 ILE A N 1
ATOM 762 C CA . ILE A 1 97 ? 14.887 13.536 -9.066 1.00 71.88 97 ILE A CA 1
ATOM 763 C C . ILE A 1 97 ? 14.735 13.653 -7.545 1.00 71.88 97 ILE A C 1
ATOM 765 O O . ILE A 1 97 ? 13.638 13.431 -7.034 1.00 71.88 97 ILE A O 1
ATOM 769 N N . SER A 1 98 ? 15.783 14.050 -6.808 1.00 74.75 98 SER A N 1
ATOM 770 C CA . SER A 1 98 ? 15.738 14.101 -5.341 1.00 74.75 98 SER A CA 1
ATOM 771 C C . SER A 1 98 ? 14.634 15.031 -4.846 1.00 74.75 98 SER A C 1
ATOM 773 O O . SER A 1 98 ? 13.906 14.680 -3.932 1.00 74.75 98 SER A O 1
ATOM 775 N N . LYS A 1 99 ? 14.431 16.179 -5.508 1.00 76.31 99 LYS A N 1
ATOM 776 C CA . LYS A 1 99 ? 13.382 17.138 -5.130 1.00 76.31 99 LYS A CA 1
ATOM 777 C C . LYS A 1 99 ? 11.975 16.555 -5.248 1.00 76.31 99 LYS A C 1
ATOM 779 O O . LYS A 1 99 ? 11.127 16.849 -4.413 1.00 76.31 99 LYS A O 1
ATOM 784 N N . GLN A 1 100 ? 11.722 15.758 -6.284 1.00 77.06 100 GLN A N 1
ATOM 785 C CA . GLN A 1 100 ? 10.424 15.117 -6.482 1.00 77.06 100 GLN A CA 1
ATOM 786 C C . GLN A 1 100 ? 10.228 13.975 -5.480 1.00 77.06 100 GLN A C 1
ATOM 788 O O . GLN A 1 100 ? 9.152 13.844 -4.905 1.00 77.06 100 GLN A O 1
ATOM 793 N N . GLN A 1 101 ? 11.284 13.207 -5.201 1.00 81.19 101 GLN A N 1
ATOM 794 C CA . GLN A 1 101 ? 11.266 12.169 -4.167 1.00 81.19 101 GLN A CA 1
ATOM 795 C C . GLN A 1 101 ? 11.042 12.744 -2.764 1.00 81.19 101 GLN A C 1
ATOM 797 O O . GLN A 1 101 ? 10.282 12.163 -1.989 1.00 81.19 101 GLN A O 1
ATOM 802 N N . ASP A 1 102 ? 11.657 13.886 -2.450 1.00 86.62 102 ASP A N 1
ATOM 803 C CA . ASP A 1 102 ? 11.485 14.595 -1.181 1.00 86.62 102 ASP A CA 1
ATOM 804 C C . ASP A 1 102 ? 10.039 15.083 -1.015 1.00 86.62 102 ASP A C 1
ATOM 806 O O . ASP A 1 102 ? 9.452 14.907 0.054 1.00 86.62 102 ASP A O 1
ATOM 810 N N . ALA A 1 103 ? 9.445 15.639 -2.079 1.00 88.12 103 ALA A N 1
ATOM 811 C CA . ALA A 1 103 ? 8.048 16.073 -2.085 1.00 88.12 103 ALA A CA 1
ATOM 812 C C . ALA A 1 103 ? 7.089 14.896 -1.849 1.00 88.12 103 ALA A C 1
ATOM 814 O O . ALA A 1 103 ? 6.305 14.933 -0.902 1.00 88.12 103 ALA A O 1
ATOM 815 N N . VAL A 1 104 ? 7.235 13.807 -2.616 1.00 89.56 104 VAL A N 1
ATOM 816 C CA . VAL A 1 104 ? 6.433 12.584 -2.438 1.00 89.56 104 VAL A CA 1
ATOM 817 C C . VAL A 1 104 ? 6.609 12.024 -1.027 1.00 89.56 104 VAL A C 1
ATOM 819 O O . VAL A 1 104 ? 5.639 11.653 -0.371 1.00 89.56 104 VAL A O 1
ATOM 822 N N . GLN A 1 105 ? 7.838 11.974 -0.508 1.00 94.25 105 GLN A N 1
ATOM 823 C CA . GLN A 1 105 ? 8.085 11.470 0.841 1.00 94.25 105 GLN A CA 1
ATOM 824 C C . GLN A 1 105 ? 7.374 12.317 1.906 1.00 94.25 105 GLN A C 1
ATOM 826 O O . GLN A 1 105 ? 6.847 11.761 2.873 1.00 94.25 105 GLN A O 1
ATOM 831 N N . GLN A 1 106 ? 7.359 13.639 1.739 1.00 95.00 106 GLN A N 1
ATOM 832 C CA . GLN A 1 106 ? 6.683 14.551 2.654 1.00 95.00 106 GLN A CA 1
ATOM 833 C C . GLN A 1 106 ? 5.157 14.383 2.593 1.00 95.00 106 GLN A C 1
ATOM 835 O O . GLN A 1 106 ? 4.536 14.213 3.642 1.00 95.00 106 GLN A O 1
ATOM 840 N N . GLU A 1 107 ? 4.570 14.317 1.397 1.00 94.69 107 GLU A N 1
ATOM 841 C CA . GLU A 1 107 ? 3.130 14.076 1.198 1.00 94.69 107 GLU A CA 1
ATOM 842 C C . GLU A 1 107 ? 2.692 12.740 1.821 1.00 94.69 107 GLU A C 1
ATOM 844 O O . GLU A 1 107 ? 1.722 12.668 2.583 1.00 94.69 107 GLU A O 1
ATOM 849 N N . LEU A 1 108 ? 3.465 11.674 1.584 1.00 96.88 108 LEU A N 1
ATOM 850 C CA . LEU A 1 108 ? 3.208 10.359 2.172 1.00 96.88 108 LEU A CA 1
ATOM 851 C C . LEU A 1 108 ? 3.313 10.374 3.700 1.00 96.88 108 LEU A C 1
ATOM 853 O O . LEU A 1 108 ? 2.556 9.671 4.375 1.00 96.88 108 LEU A O 1
ATOM 857 N N . LYS A 1 109 ? 4.247 11.149 4.258 1.00 97.50 109 LYS A N 1
ATOM 858 C CA . LYS A 1 109 ? 4.406 11.289 5.707 1.00 97.50 109 LYS A CA 1
ATOM 859 C C . LYS A 1 109 ? 3.200 11.992 6.322 1.00 97.50 109 LYS A C 1
ATOM 861 O O . LYS A 1 109 ? 2.634 11.467 7.278 1.00 97.50 109 LYS A O 1
ATOM 866 N N . GLU A 1 110 ? 2.799 13.131 5.771 1.00 97.38 110 GLU A N 1
ATOM 867 C CA . GLU A 1 110 ? 1.682 13.932 6.281 1.00 97.38 110 GLU A CA 1
ATOM 868 C C . GLU A 1 110 ? 0.366 13.152 6.237 1.00 97.38 110 GLU A C 1
ATOM 870 O O . GLU A 1 110 ? -0.344 13.067 7.243 1.00 97.38 110 GLU A O 1
ATOM 875 N N . ALA A 1 111 ? 0.075 12.491 5.114 1.00 97.38 111 ALA A N 1
ATOM 876 C CA . ALA A 1 111 ? -1.125 11.672 4.978 1.00 97.38 111 ALA A CA 1
ATOM 877 C C . ALA A 1 111 ? -1.120 10.461 5.933 1.00 97.38 111 ALA A C 1
ATOM 879 O O . ALA A 1 111 ? -2.156 10.110 6.508 1.00 97.38 111 ALA A O 1
ATOM 880 N N . LEU A 1 112 ? 0.041 9.833 6.159 1.00 97.75 112 LEU A N 1
ATOM 881 C CA . LEU A 1 112 ? 0.169 8.720 7.104 1.00 97.75 112 LEU A CA 1
ATOM 882 C C . LEU A 1 112 ? 0.031 9.177 8.566 1.00 97.75 112 LEU A C 1
ATOM 884 O O . LEU A 1 112 ? -0.604 8.490 9.370 1.00 97.75 112 LEU A O 1
ATOM 888 N N . GLU A 1 113 ? 0.600 10.327 8.925 1.00 97.25 113 GLU A N 1
ATOM 889 C CA . GLU A 1 113 ? 0.423 10.935 10.247 1.00 97.25 113 GLU A CA 1
ATOM 890 C C . GLU A 1 113 ? -1.045 11.288 10.489 1.00 97.25 113 GLU A C 1
ATOM 892 O O . GLU A 1 113 ? -1.600 10.910 11.525 1.00 97.25 113 GLU A O 1
ATOM 897 N N . PHE A 1 114 ? -1.701 11.913 9.508 1.00 97.44 114 PHE A N 1
ATOM 898 C CA . PHE A 1 114 ? -3.130 12.204 9.558 1.00 97.44 114 PHE A CA 1
ATOM 899 C C . PHE A 1 114 ? -3.958 10.934 9.783 1.00 97.44 114 PHE A C 1
ATOM 901 O O . PHE A 1 114 ? -4.774 10.908 10.706 1.00 97.44 114 PHE A O 1
ATOM 908 N N . PHE A 1 115 ? -3.687 9.851 9.040 1.00 97.88 115 PHE A N 1
ATOM 909 C CA . PHE A 1 115 ? -4.348 8.555 9.238 1.00 97.88 115 PHE A CA 1
ATOM 910 C C . PHE A 1 115 ? -4.273 8.087 10.702 1.00 97.88 115 PHE A C 1
ATOM 912 O O . PHE A 1 115 ? -5.285 7.693 11.286 1.00 97.88 115 PHE A O 1
ATOM 919 N N . PHE A 1 116 ? -3.089 8.131 11.322 1.00 96.69 116 PHE A N 1
ATOM 920 C CA . PHE A 1 116 ? -2.921 7.683 12.708 1.00 96.69 116 PHE A CA 1
ATOM 921 C C . PHE A 1 116 ? -3.530 8.647 13.734 1.00 96.69 116 PHE A C 1
ATOM 923 O O . PHE A 1 116 ? -3.990 8.192 14.783 1.00 96.69 116 PHE A O 1
ATOM 930 N N . LEU A 1 117 ? -3.571 9.949 13.446 1.00 97.00 117 LEU A N 1
ATOM 931 C CA . LEU A 1 117 ? -4.195 10.947 14.318 1.00 97.00 117 LEU A CA 1
ATOM 932 C C . LEU A 1 117 ? -5.714 10.764 14.408 1.00 97.00 117 LEU A C 1
ATOM 934 O O . LEU A 1 117 ? -6.264 10.841 15.505 1.00 97.00 117 LEU A O 1
ATOM 938 N N . VAL A 1 118 ? 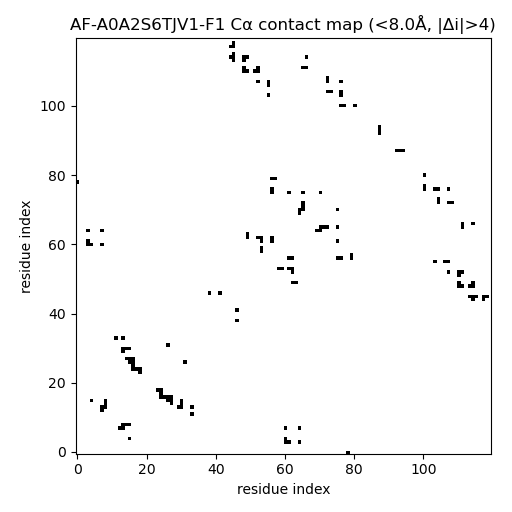-6.370 10.450 13.289 1.00 95.75 118 VAL A N 1
ATOM 939 C CA . VAL A 1 118 ? -7.831 10.233 13.204 1.00 95.75 118 VAL A CA 1
ATOM 940 C C . VAL A 1 118 ? -8.261 8.790 13.520 1.00 95.75 118 VAL A C 1
ATOM 942 O O . VAL A 1 118 ? -9.414 8.411 13.313 1.00 95.75 118 VAL A O 1
ATOM 945 N N . SER A 1 119 ? -7.325 7.964 14.000 1.00 86.06 119 SER A N 1
ATOM 946 C CA . SER A 1 119 ? -7.562 6.572 14.413 1.00 86.06 119 SER A CA 1
ATOM 947 C C . SER A 1 119 ? -7.913 6.414 15.903 1.00 86.06 119 SER A C 1
ATOM 949 O O . SER A 1 119 ? -8.065 5.280 16.358 1.00 86.06 119 SER A O 1
ATOM 951 N N . LYS A 1 120 ? -7.977 7.514 16.662 1.00 62.00 120 LYS A N 1
ATOM 952 C CA . LYS A 1 120 ? -8.401 7.550 18.072 1.00 62.00 120 LYS A CA 1
ATO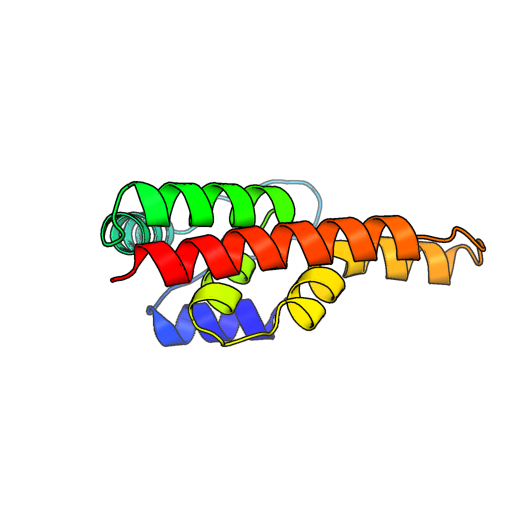M 953 C C . LYS A 1 120 ? -9.896 7.806 18.181 1.00 62.00 120 LYS A C 1
ATOM 955 O O . LYS A 1 120 ? -10.497 7.210 19.098 1.00 62.00 120 LYS A O 1
#

Secondary structure (DSSP, 8-state):
-HHHHHHHHHHHT---PPP-SS---PPPHHHHHHHHHHHTTS-HHHHHHHHHHHHHHS-HHHHHHHHTTSS-HHHHHHHHTHHHHHHHHHHT-----HHHHHHHHHHHHHHHHHHHHTT-

Mean predicted aligned error: 4.01 Å

Foldseek 3Di:
DVVLQVVVCVVQVADFDDDDDDDDDDGPPVRVVSLVVVLVVDDPQLNVLLVQLCVLLVDSSLSVCVLVVVDDLLVSLCNSCVVVVVVCVVVVDPDPCVVVSVVSSVSNVVSSVSNVVVPD

Nearest PDB structures (foldseek):
  2p4x-assembly2_B  TM=9.031E-01  e=9.412E-06  Paracoccus denitrificans PD1222
  2zd2-assembly2_B  TM=9.041E-01  e=3.902E-05  Paracoccus denitrificans PD1222
  2r6i-assembly1_A  TM=8.820E-01  e=3.674E-04  Agrobacterium fabrum str. C58

Radius of gyration: 15.6 Å; Cα contacts (8 Å, |Δi|>4): 89; chains: 1; bounding box: 38×32×40 Å

pLDDT: mean 92.58, std 8.07, range [61.97, 97.88]

Solvent-accessible surface area (backbone atoms only — not comparable to full-atom values): 6984 Å² total; per-residue (Å²): 112,66,71,57,56,52,45,51,22,65,77,67,74,41,63,82,70,85,73,76,84,89,62,87,70,83,62,47,67,67,36,56,51,51,52,52,58,57,56,68,73,50,53,77,66,32,46,49,23,49,50,53,32,21,62,78,50,73,27,64,68,59,37,51,30,42,76,68,64,72,42,52,56,67,59,48,39,53,59,59,45,42,64,59,55,52,49,36,66,72,69,72,54,91,70,82,56,62,68,59,49,52,49,51,32,49,54,47,44,52,32,51,50,50,28,61,65,67,69,115

Sequence (120 aa):
WDPLIKWIGQEFALKFSVAIGVIPIAQPTNTVSKLKNLIQKYNDFQITAISELAVNTCSLIVTLAMIKRKISVSEASSLVSLEESHQLHRFKEEINISKQQDAVQQELKEALEFFFLVSK